Protein AF-A0AAX0K5M8-F1 (afdb_monomer_lite)

Secondary structure (DSSP, 8-state):
-TT---SSSPPPHHHHHHHHHHHHHHS-S-----GGG---PPBP-SSS--B-EEE--SS---SSEEEPHHHHHHHHHHHHHHS-S-----GGG---PPBP-SSS--B-EEE--SS---SSEEEPHHHHHHHHHHHHHHS-S-----GGG--

Radius of gyration: 49.14 Å; chains: 1; bounding box: 105×28×130 Å

Sequence (151 aa):
ATNSNSETLAATPRAVKAAYDLAASKASASHTHPWNQITGVPSASLTAKGTVQLSSATNSNSETLAATPRAVKAAYDLAASKASASHTHPWNQITGVPSASLTAKGTVQLSSATNSNSETLAATPRAVKAAYDLAASKASASHTHPWNQIT

pLDDT: mean 90.59, std 8.61, range [61.97, 98.5]

InterPro domains:
  IPR005068 Bacteriophage lambda, Tail fiber protein, repeat-2 [PF03406] (1-28)
  IPR005068 Bacteriophage lambda, Tail fiber protein, repeat-2 [PF03406] (45-84)
  IPR005068 Bacteriophage lambda, Tail fiber protein, repeat-2 [PF03406] (101-140)
  IPR051934 Bacteriophage Tail Fiber Structural Protein [PTHR35191] (30-98)

Structure (mmCIF, N/CA/C/O backbone):
data_AF-A0AAX0K5M8-F1
#
_entry.id   AF-A0AAX0K5M8-F1
#
loop_
_atom_site.group_PDB
_atom_site.id
_atom_site.type_symbol
_atom_site.label_atom_id
_atom_site.label_alt_id
_atom_site.label_comp_id
_atom_site.label_asym_id
_atom_site.label_entity_id
_atom_site.label_seq_id
_atom_site.pdbx_PDB_ins_code
_atom_site.Cartn_x
_atom_site.Cartn_y
_atom_site.Cartn_z
_atom_site.occupancy
_atom_site.B_iso_or_equiv
_atom_site.auth_seq_id
_atom_site.auth_comp_id
_atom_site.auth_asym_id
_atom_site.auth_atom_id
_atom_site.pdbx_PDB_model_num
ATOM 1 N N . ALA A 1 1 ? -25.434 -10.855 74.364 1.00 67.31 1 ALA A N 1
ATOM 2 C CA . ALA A 1 1 ? -25.213 -11.961 73.412 1.00 67.31 1 ALA A CA 1
ATOM 3 C C . ALA A 1 1 ? -25.617 -11.481 72.018 1.00 67.31 1 ALA A C 1
ATOM 5 O O . ALA A 1 1 ? -26.362 -10.513 71.945 1.00 67.31 1 ALA A O 1
ATOM 6 N N . THR A 1 2 ? -25.109 -12.072 70.935 1.00 73.19 2 THR A N 1
ATOM 7 C CA . THR A 1 2 ? -25.425 -11.659 69.546 1.00 73.19 2 THR A CA 1
ATOM 8 C C . THR A 1 2 ? -26.752 -12.221 69.020 1.00 73.19 2 THR A C 1
ATOM 10 O O . THR A 1 2 ? -27.106 -11.976 67.877 1.00 73.19 2 THR A O 1
ATOM 13 N N . ASN A 1 3 ? -27.488 -12.962 69.851 1.00 82.25 3 ASN A N 1
ATOM 14 C CA . ASN A 1 3 ? -28.732 -13.664 69.525 1.00 82.25 3 ASN A CA 1
ATOM 15 C C . ASN A 1 3 ? -29.952 -13.119 70.299 1.00 82.25 3 ASN A C 1
ATOM 17 O O . ASN A 1 3 ? -30.897 -13.860 70.556 1.00 82.25 3 ASN A O 1
ATOM 21 N N . SER A 1 4 ? -29.898 -11.864 70.754 1.00 85.38 4 SER A N 1
ATOM 22 C CA . SER A 1 4 ? -31.030 -11.223 71.436 1.00 85.38 4 SER A CA 1
ATOM 23 C C . SER A 1 4 ? -32.071 -10.759 70.418 1.00 85.38 4 SER A C 1
ATOM 25 O O . SER A 1 4 ? -31.704 -10.119 69.438 1.00 85.38 4 SER A O 1
ATOM 27 N N . ASN A 1 5 ? -33.353 -11.002 70.706 1.00 84.75 5 ASN A N 1
ATOM 28 C CA . ASN A 1 5 ? -34.492 -10.499 69.922 1.00 84.75 5 ASN A CA 1
ATOM 29 C C . ASN A 1 5 ? -35.138 -9.247 70.551 1.00 84.75 5 ASN A C 1
ATOM 31 O O . ASN A 1 5 ? -36.201 -8.815 70.121 1.00 84.75 5 ASN A O 1
ATOM 35 N N . SER A 1 6 ? -34.553 -8.704 71.624 1.00 85.94 6 SER A N 1
ATOM 36 C CA . SER A 1 6 ? -35.063 -7.499 72.287 1.00 85.94 6 SER A CA 1
ATOM 37 C C . SER A 1 6 ? -34.664 -6.241 71.516 1.00 85.94 6 SER A C 1
ATOM 39 O O . SER A 1 6 ? -33.478 -6.010 71.292 1.00 85.94 6 SER A O 1
ATOM 41 N N . GLU A 1 7 ? -35.651 -5.410 71.181 1.00 85.94 7 GLU A N 1
ATOM 42 C CA . GLU A 1 7 ? -35.466 -4.100 70.535 1.00 85.94 7 GLU A CA 1
ATOM 43 C C . GLU A 1 7 ? -35.314 -2.947 71.547 1.00 85.94 7 GLU A C 1
ATOM 45 O O . GLU A 1 7 ? -34.970 -1.828 71.178 1.00 85.94 7 GLU A O 1
ATOM 50 N N . THR A 1 8 ? -35.556 -3.211 72.836 1.00 90.38 8 THR A N 1
ATOM 51 C CA . THR A 1 8 ? -35.541 -2.209 73.918 1.00 90.38 8 THR A CA 1
ATOM 52 C C . THR A 1 8 ? -34.262 -2.220 74.757 1.00 90.38 8 THR A C 1
ATOM 54 O O . THR A 1 8 ? -34.028 -1.296 75.535 1.00 90.38 8 THR A O 1
ATOM 57 N N . LEU A 1 9 ? -33.416 -3.243 74.612 1.00 86.88 9 LEU A N 1
ATOM 58 C CA . LEU A 1 9 ? -32.146 -3.367 75.327 1.00 86.88 9 LEU A CA 1
ATOM 59 C C . LEU A 1 9 ? -30.969 -2.992 74.419 1.00 86.88 9 LEU A C 1
ATOM 61 O O . LEU A 1 9 ? -30.853 -3.481 73.297 1.00 86.88 9 LEU A O 1
ATOM 65 N N . ALA A 1 10 ? -30.047 -2.170 74.927 1.00 85.62 10 ALA A N 1
ATOM 66 C CA . ALA A 1 10 ? -28.847 -1.791 74.187 1.00 85.62 10 ALA A CA 1
ATOM 67 C C . ALA A 1 10 ? -27.883 -2.979 74.004 1.00 85.62 10 ALA A C 1
ATOM 69 O O . ALA A 1 10 ? -27.605 -3.739 74.938 1.00 85.62 10 ALA A O 1
ATOM 70 N N . ALA A 1 11 ? -27.313 -3.114 72.804 1.00 88.19 11 ALA A N 1
ATOM 71 C CA . ALA A 1 11 ? -26.260 -4.087 72.537 1.00 88.19 11 ALA A CA 1
ATOM 72 C C . ALA A 1 11 ? -24.946 -3.675 73.218 1.00 88.19 11 ALA A C 1
ATOM 74 O O . ALA A 1 11 ? -24.555 -2.508 73.210 1.00 88.19 11 ALA A O 1
ATOM 75 N N . THR A 1 12 ? -24.210 -4.645 73.766 1.00 92.06 12 THR A N 1
ATOM 76 C CA . THR A 1 12 ? -22.860 -4.368 74.269 1.00 92.06 12 THR A CA 1
ATOM 77 C C . THR A 1 12 ? -21.889 -4.158 73.100 1.00 92.06 12 THR A C 1
ATOM 79 O O . THR A 1 12 ? -22.011 -4.848 72.082 1.00 92.06 12 THR A O 1
ATOM 82 N N . PRO A 1 13 ? -20.856 -3.304 73.238 1.00 92.12 13 PRO A N 1
ATOM 83 C CA . PRO A 1 13 ? -19.856 -3.090 72.184 1.00 92.12 13 PRO A CA 1
ATOM 84 C C . PRO A 1 13 ? -19.201 -4.387 71.684 1.00 92.12 13 PRO A C 1
ATOM 86 O O . PRO A 1 13 ? -18.943 -4.552 70.494 1.00 92.12 13 PRO A O 1
ATOM 89 N N . ARG A 1 14 ? -19.000 -5.362 72.584 1.00 91.62 14 ARG A N 1
ATOM 90 C CA . ARG A 1 14 ? -18.460 -6.688 72.247 1.00 91.62 14 ARG A CA 1
ATOM 91 C C . ARG A 1 14 ? -19.378 -7.483 71.312 1.00 91.62 14 ARG A C 1
ATOM 93 O O . ARG A 1 14 ? -18.881 -8.184 70.437 1.00 91.62 14 ARG A O 1
ATOM 100 N N . ALA A 1 15 ? -20.697 -7.391 71.492 1.00 92.19 15 ALA A N 1
ATOM 101 C CA . ALA A 1 15 ? -21.661 -8.069 70.626 1.00 92.19 15 ALA A CA 1
ATOM 102 C C . ALA A 1 15 ? -21.708 -7.427 69.231 1.00 92.19 15 ALA A C 1
ATOM 104 O O . ALA A 1 15 ? -21.718 -8.146 68.236 1.00 92.19 15 ALA A O 1
ATOM 105 N N . VAL A 1 16 ? -21.648 -6.092 69.163 1.00 92.38 16 VAL A N 1
ATOM 106 C CA . VAL A 1 16 ? -21.581 -5.351 67.892 1.00 92.38 16 VAL A CA 1
ATOM 107 C C . VAL A 1 16 ? -20.324 -5.735 67.108 1.00 92.38 16 VAL A C 1
ATOM 109 O O . VAL A 1 16 ? -20.410 -6.079 65.931 1.00 92.38 16 VAL A O 1
ATOM 112 N N . LYS A 1 17 ? -19.164 -5.774 67.778 1.00 93.19 17 LYS A N 1
ATOM 113 C CA . LYS A 1 17 ? -17.900 -6.177 67.151 1.00 93.19 17 LYS A CA 1
ATOM 114 C C . LYS A 1 17 ? -17.940 -7.615 66.622 1.00 93.19 17 LYS A C 1
ATOM 116 O O . LYS A 1 17 ? -17.538 -7.857 65.492 1.00 93.19 17 LYS A O 1
ATOM 121 N N . ALA A 1 18 ? -18.464 -8.557 67.407 1.00 92.69 18 ALA A N 1
ATOM 122 C CA . ALA A 1 18 ? -18.559 -9.957 66.992 1.00 92.69 18 ALA A CA 1
ATOM 123 C C . ALA A 1 18 ? -19.461 -10.157 65.758 1.00 92.69 18 ALA A C 1
ATOM 125 O O . ALA A 1 18 ? -19.148 -10.978 64.900 1.00 92.69 18 ALA A O 1
ATOM 126 N N . ALA A 1 19 ? -20.560 -9.403 65.650 1.00 91.12 19 ALA A N 1
ATOM 127 C CA . ALA A 1 19 ? -21.440 -9.453 64.483 1.00 91.12 19 ALA A CA 1
ATOM 128 C C . ALA A 1 19 ? -20.774 -8.866 63.227 1.00 91.12 19 ALA A C 1
ATOM 130 O O . ALA A 1 19 ? -20.884 -9.447 62.148 1.00 91.12 19 ALA A O 1
ATOM 131 N N . TYR A 1 20 ? -20.046 -7.755 63.374 1.00 91.19 20 TYR A N 1
ATOM 132 C CA . TYR A 1 20 ? -19.279 -7.148 62.286 1.00 91.19 20 TYR A CA 1
ATOM 133 C C . TYR A 1 20 ? -18.179 -8.082 61.763 1.00 91.19 20 TYR A C 1
ATOM 135 O O . TYR A 1 20 ? -18.116 -8.341 60.562 1.00 91.19 20 TYR A O 1
ATOM 143 N N . ASP A 1 21 ? -17.364 -8.646 62.661 1.00 91.88 21 ASP A N 1
ATOM 144 C CA . ASP A 1 21 ? -16.278 -9.568 62.301 1.00 91.88 21 ASP A CA 1
ATOM 145 C C . ASP A 1 21 ? -16.830 -10.823 61.594 1.00 91.88 21 ASP A C 1
ATOM 147 O O . ASP A 1 21 ? -16.271 -11.292 60.599 1.00 91.88 21 ASP A O 1
ATOM 151 N N . LEU A 1 22 ? -17.977 -11.339 62.056 1.00 90.88 22 LEU A N 1
ATOM 152 C CA . LEU A 1 22 ? -18.664 -12.455 61.410 1.00 90.88 22 LEU A CA 1
ATOM 153 C C . LEU A 1 22 ? -19.148 -12.080 60.003 1.00 90.88 22 LEU A C 1
ATOM 155 O O . LEU A 1 22 ? -18.900 -12.837 59.067 1.00 90.88 22 LEU A O 1
ATOM 159 N N . ALA A 1 23 ? -19.799 -10.929 59.830 1.00 88.75 23 ALA A N 1
ATOM 160 C CA . ALA A 1 23 ? -20.270 -10.470 58.524 1.00 88.75 23 ALA A CA 1
ATOM 161 C C . ALA A 1 23 ? -19.109 -10.282 57.535 1.00 88.75 23 ALA A C 1
ATOM 163 O O . ALA A 1 23 ? -19.177 -10.768 56.406 1.00 88.75 23 ALA A O 1
ATOM 164 N N . ALA A 1 24 ? -18.010 -9.673 57.983 1.00 88.19 24 ALA A N 1
ATOM 165 C CA . ALA A 1 24 ? -16.797 -9.523 57.189 1.00 88.19 24 ALA A CA 1
ATOM 166 C C . ALA A 1 24 ? -16.196 -10.884 56.789 1.00 88.19 24 ALA A C 1
ATOM 168 O O . ALA A 1 24 ? -15.763 -11.047 55.653 1.00 88.19 24 ALA A O 1
ATOM 169 N N . SER A 1 25 ? -16.238 -11.888 57.677 1.00 87.12 25 SER A N 1
ATOM 170 C CA . SER A 1 25 ? -15.748 -13.248 57.382 1.00 87.12 25 SER A CA 1
ATOM 171 C C . SER A 1 25 ? -16.624 -14.039 56.400 1.00 87.12 25 SER A C 1
ATOM 173 O O . SER A 1 25 ? -16.174 -15.037 55.839 1.00 87.12 25 SER A O 1
ATOM 175 N N . LYS A 1 26 ? -17.890 -13.635 56.226 1.00 87.25 26 LYS A N 1
ATOM 176 C CA . LYS A 1 26 ? -18.863 -14.288 55.334 1.00 87.25 26 LYS A CA 1
ATOM 177 C C . LYS A 1 26 ? -19.006 -13.588 53.988 1.00 87.25 26 LYS A C 1
ATOM 179 O O . LYS A 1 26 ? -19.523 -14.200 53.055 1.00 87.25 26 LYS A O 1
ATOM 184 N N . ALA A 1 27 ? -18.570 -12.335 53.880 1.00 86.25 27 ALA A N 1
ATOM 185 C CA . ALA A 1 27 ? -18.501 -11.642 52.607 1.00 86.25 27 ALA A CA 1
ATOM 186 C C . ALA A 1 27 ? -17.542 -12.394 51.675 1.00 86.25 27 ALA A C 1
ATOM 188 O O . ALA A 1 27 ? -16.427 -12.749 52.059 1.00 86.25 27 ALA A O 1
ATOM 189 N N . SER A 1 28 ? -17.983 -12.660 50.446 1.00 81.75 28 SER A N 1
ATOM 190 C CA . SER A 1 28 ? -17.099 -13.269 49.460 1.00 81.75 28 SER A CA 1
ATOM 191 C C . SER A 1 28 ? -15.977 -12.292 49.119 1.00 81.75 28 SER A C 1
ATOM 193 O O . SER A 1 28 ? -16.243 -11.148 48.758 1.00 81.75 28 SER A O 1
ATOM 195 N N . ALA A 1 29 ? -14.726 -12.750 49.180 1.00 83.38 29 ALA A N 1
ATOM 196 C CA . ALA A 1 29 ? -13.570 -11.957 48.757 1.00 83.38 29 ALA A CA 1
ATOM 197 C C . ALA A 1 29 ? -13.573 -11.658 47.245 1.00 83.38 29 ALA A C 1
ATOM 199 O O . ALA A 1 29 ? -12.832 -10.798 46.777 1.00 83.38 29 ALA A O 1
ATOM 200 N N . SER A 1 30 ? -14.395 -12.376 46.474 1.00 86.44 30 SER A N 1
ATOM 201 C CA . SER A 1 30 ? -14.595 -12.142 45.046 1.00 86.44 30 SER A CA 1
ATOM 202 C C . SER A 1 30 ? -16.040 -12.413 44.639 1.00 86.44 30 SER A C 1
ATOM 204 O O . SER A 1 30 ? -16.677 -13.361 45.100 1.00 86.44 30 SER A O 1
ATOM 206 N N . HIS A 1 31 ? -16.571 -11.586 43.752 1.00 88.81 31 HIS A N 1
ATOM 207 C CA . HIS A 1 31 ? -17.870 -11.790 43.123 1.00 88.81 31 HIS A CA 1
ATOM 208 C C . HIS A 1 31 ? -17.764 -11.503 41.625 1.00 88.81 31 HIS A C 1
ATOM 210 O O . HIS A 1 31 ? -16.760 -10.976 41.146 1.00 88.81 31 HIS A O 1
ATOM 216 N N . THR A 1 32 ? -18.791 -11.882 40.870 1.00 91.12 32 THR A N 1
ATOM 217 C CA . THR A 1 32 ? -18.863 -11.641 39.424 1.00 91.12 32 THR A CA 1
ATOM 218 C C . THR A 1 32 ? -20.035 -10.722 39.107 1.00 91.12 32 THR A C 1
ATOM 220 O O . THR A 1 32 ? -21.037 -10.711 39.823 1.00 91.12 32 THR A O 1
ATOM 223 N N . HIS A 1 33 ? -19.902 -9.950 38.030 1.00 91.12 33 HIS A N 1
ATOM 224 C CA . HIS A 1 33 ? -20.985 -9.152 37.468 1.00 91.12 33 HIS A CA 1
ATOM 225 C C . HIS A 1 33 ? -21.305 -9.651 36.057 1.00 91.12 33 HIS A C 1
ATOM 227 O O . HIS A 1 33 ? -20.377 -9.869 35.271 1.00 91.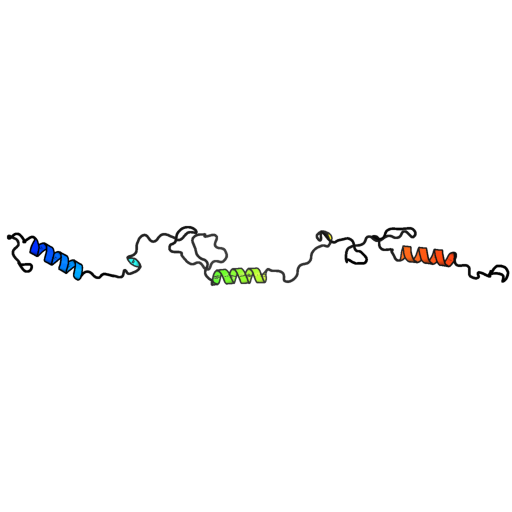12 33 HIS A O 1
ATOM 233 N N . PRO A 1 34 ? -22.588 -9.800 35.688 1.00 94.50 34 PRO A N 1
ATOM 234 C CA . PRO A 1 34 ? -22.958 -9.916 34.288 1.00 94.50 34 PRO A CA 1
ATOM 235 C C . PRO A 1 34 ? -22.587 -8.622 33.555 1.00 94.50 34 PRO A C 1
ATOM 237 O O . PRO A 1 34 ? -22.690 -7.524 34.102 1.00 94.50 34 PRO A O 1
ATOM 240 N N . TRP A 1 35 ? -22.187 -8.746 32.289 1.00 89.44 35 TRP A N 1
ATOM 241 C CA . TRP A 1 35 ? -21.725 -7.606 31.489 1.00 89.44 35 TRP A CA 1
ATOM 242 C C . TRP A 1 35 ? -22.747 -6.460 31.420 1.00 89.44 35 TRP A C 1
ATOM 244 O O . TRP A 1 35 ? -22.365 -5.296 31.451 1.00 89.44 35 TRP A O 1
ATOM 254 N N . ASN A 1 36 ? -24.049 -6.768 31.400 1.00 89.50 36 ASN A N 1
ATOM 255 C CA . ASN A 1 36 ? -25.107 -5.752 31.344 1.00 89.50 36 ASN A CA 1
ATOM 256 C C . ASN A 1 36 ? -25.217 -4.869 32.605 1.00 89.50 36 ASN A C 1
ATOM 258 O O . ASN A 1 36 ? -25.875 -3.835 32.547 1.00 89.50 36 ASN A O 1
ATOM 262 N N . GLN A 1 37 ? -24.598 -5.260 33.725 1.00 93.94 37 GLN A N 1
ATOM 263 C CA . GLN A 1 37 ? -24.531 -4.466 34.957 1.00 93.94 37 GLN A CA 1
ATOM 264 C C . GLN A 1 37 ? -23.282 -3.577 35.007 1.00 93.94 37 GLN A C 1
ATOM 266 O O . GLN A 1 37 ? -23.166 -2.732 35.892 1.00 93.94 37 GLN A O 1
ATOM 271 N N . ILE A 1 38 ? -22.345 -3.752 34.071 1.00 92.19 38 ILE A N 1
ATOM 272 C CA . ILE A 1 38 ? -21.134 -2.940 33.984 1.00 92.19 38 ILE A CA 1
ATOM 273 C C . ILE A 1 38 ? -21.466 -1.678 33.185 1.00 92.19 38 ILE A C 1
ATOM 275 O O . ILE A 1 38 ? -21.607 -1.703 31.963 1.00 92.19 38 ILE A O 1
ATOM 279 N N . THR A 1 39 ? -21.588 -0.555 33.885 1.00 90.69 39 THR A N 1
ATOM 280 C CA . THR A 1 39 ? -21.851 0.760 33.290 1.00 90.69 39 THR A CA 1
ATOM 281 C C . THR A 1 39 ? -20.586 1.613 33.244 1.00 90.69 39 THR A C 1
ATOM 283 O O . THR A 1 39 ? -19.701 1.456 34.082 1.00 90.69 39 THR A O 1
ATOM 286 N N . GLY A 1 40 ? -20.516 2.564 32.308 1.00 90.75 40 GLY A N 1
ATOM 287 C CA . GLY A 1 40 ? -19.412 3.532 32.241 1.00 90.75 40 GLY A CA 1
ATOM 288 C C . GLY A 1 40 ? -18.156 3.036 31.520 1.00 90.75 40 GLY A C 1
ATOM 289 O O . GLY A 1 40 ? -17.107 3.662 31.640 1.00 90.75 40 GLY A O 1
ATOM 290 N N . VAL A 1 41 ? -18.240 1.941 30.756 1.00 92.19 41 VAL A N 1
ATOM 291 C CA . VAL A 1 41 ? -17.152 1.543 29.850 1.00 92.19 41 VAL A CA 1
ATOM 292 C C . VAL A 1 41 ? -17.101 2.542 28.686 1.00 92.19 41 VAL A C 1
ATOM 294 O O . VAL A 1 41 ? -18.091 2.653 27.959 1.00 92.19 41 VAL A O 1
ATOM 297 N N . PRO A 1 42 ? -15.997 3.283 28.489 1.00 93.75 42 PRO A N 1
ATOM 298 C CA . PRO A 1 42 ? -15.910 4.269 27.419 1.00 93.75 42 PRO A CA 1
ATOM 299 C C . PRO A 1 42 ? -15.784 3.597 26.044 1.00 93.75 42 PRO A C 1
ATOM 301 O O . PRO A 1 42 ? -15.454 2.411 25.925 1.00 93.75 42 PRO A O 1
ATOM 304 N N . SER A 1 43 ? -16.001 4.377 24.988 1.00 95.31 43 SER A N 1
ATOM 305 C CA . SER A 1 43 ? -15.567 4.002 23.639 1.00 95.31 43 SER A CA 1
ATOM 306 C C . SER A 1 43 ? -14.041 3.965 23.580 1.00 95.31 43 SER A C 1
ATOM 308 O O . SER A 1 43 ? -13.375 4.789 24.210 1.00 95.31 43 SER A O 1
ATOM 310 N N . ALA A 1 44 ? -13.476 3.019 22.833 1.00 97.38 44 ALA A N 1
ATOM 311 C CA . ALA A 1 44 ? -12.032 2.996 22.628 1.00 97.38 44 ALA A CA 1
ATOM 312 C C . ALA A 1 44 ? -11.577 4.180 21.760 1.00 97.38 44 ALA A C 1
ATOM 314 O O . ALA A 1 44 ? -12.309 4.660 20.895 1.00 97.38 44 ALA A O 1
ATOM 315 N N . SER A 1 45 ? -10.338 4.607 21.967 1.00 95.94 45 SER A N 1
ATOM 316 C CA . SER A 1 45 ? -9.633 5.577 21.136 1.00 95.94 45 SER A CA 1
ATOM 317 C C . SER A 1 45 ? -8.171 5.157 20.979 1.00 95.94 45 SER A C 1
ATOM 319 O O . SER A 1 45 ? -7.719 4.173 21.568 1.00 95.94 45 SER A O 1
ATOM 321 N N . LEU A 1 46 ? -7.396 5.931 20.219 1.00 96.50 46 LEU A N 1
ATOM 322 C CA . LEU A 1 46 ? -5.950 5.718 20.097 1.00 96.50 46 LEU A CA 1
ATOM 323 C C . LEU A 1 46 ? -5.194 5.905 21.426 1.00 96.50 46 LEU A C 1
ATOM 325 O O . LEU A 1 46 ? -4.064 5.444 21.553 1.00 96.50 46 LEU A O 1
ATOM 329 N N . THR A 1 47 ? -5.802 6.571 22.412 1.00 96.56 47 THR A N 1
ATOM 330 C CA . THR A 1 47 ? -5.177 6.900 23.704 1.00 96.56 47 THR A CA 1
ATOM 331 C C . THR A 1 47 ? -5.888 6.283 24.907 1.00 96.56 47 THR A C 1
ATOM 333 O O . THR A 1 47 ? -5.324 6.267 26.000 1.00 96.56 47 THR A O 1
ATOM 336 N N . ALA A 1 48 ? -7.098 5.747 24.733 1.00 95.56 48 ALA A N 1
ATOM 337 C CA . ALA A 1 48 ? -7.897 5.165 25.802 1.00 95.56 48 ALA A CA 1
ATOM 338 C C . ALA A 1 48 ? -8.476 3.807 25.393 1.00 95.56 48 ALA A C 1
ATOM 340 O O . ALA A 1 48 ? -9.040 3.635 24.314 1.00 95.56 48 ALA A O 1
ATOM 341 N N . LYS A 1 49 ? -8.376 2.829 26.295 1.00 95.56 49 LYS A N 1
ATOM 342 C CA . LYS A 1 49 ? -9.030 1.527 26.123 1.00 95.56 49 LYS A CA 1
ATOM 343 C C . LYS A 1 49 ? -10.543 1.681 26.296 1.00 95.56 49 LYS A C 1
ATOM 345 O O . LYS A 1 49 ? -10.986 2.464 27.129 1.00 95.56 49 LYS A O 1
ATOM 350 N N . GLY A 1 50 ? -11.319 0.887 25.564 1.00 95.56 50 GLY A N 1
ATOM 351 C CA . GLY A 1 50 ? -12.777 0.917 25.623 1.00 95.56 50 GLY A CA 1
ATOM 352 C C . GLY A 1 50 ? -13.418 -0.140 24.727 1.00 95.56 50 GLY A C 1
ATOM 353 O O . GLY A 1 50 ? -12.749 -1.074 24.284 1.00 95.56 50 GLY A O 1
ATOM 354 N N . THR A 1 51 ? -14.710 0.012 24.453 1.00 95.62 51 THR A N 1
ATOM 355 C CA . THR A 1 51 ? -15.450 -0.851 23.516 1.00 95.62 51 THR A CA 1
ATOM 356 C C . THR A 1 51 ? -15.445 -0.275 22.099 1.00 95.62 51 THR A C 1
ATOM 358 O O . THR A 1 51 ? -15.375 0.940 21.913 1.00 95.62 51 THR A O 1
ATOM 361 N N . VAL A 1 52 ? -15.509 -1.153 21.094 1.00 97.06 52 VAL A N 1
ATOM 362 C CA . VAL A 1 52 ? -15.625 -0.790 19.673 1.00 97.06 52 VAL A CA 1
ATOM 363 C C . VAL A 1 52 ? -16.718 -1.617 19.012 1.00 97.06 52 VAL A C 1
ATOM 365 O O . VAL A 1 52 ? -16.914 -2.785 19.353 1.00 97.06 52 VAL A O 1
ATOM 368 N N . GLN A 1 53 ? -17.409 -1.031 18.038 1.00 97.69 53 GLN A N 1
ATOM 369 C CA . GLN A 1 53 ? -18.277 -1.781 17.135 1.00 97.69 53 GLN A CA 1
ATOM 370 C C . GLN A 1 53 ? -17.480 -2.232 15.908 1.00 97.69 53 GLN A C 1
ATOM 372 O O . GLN A 1 53 ? -16.596 -1.523 15.423 1.00 97.69 53 GLN A O 1
ATOM 377 N N . LEU A 1 54 ? -17.781 -3.430 15.409 1.00 98.12 54 LEU A N 1
ATOM 378 C CA . LEU A 1 54 ? -17.109 -3.997 14.245 1.00 98.12 54 LEU A CA 1
ATOM 379 C C . LEU A 1 54 ? -17.843 -3.619 12.958 1.00 98.12 54 LEU A C 1
ATOM 381 O O . LEU A 1 54 ? -19.068 -3.687 12.894 1.00 98.12 54 LEU A O 1
ATOM 385 N N . SER A 1 55 ? -17.086 -3.299 11.910 1.00 98.19 55 SER A N 1
ATOM 386 C CA . SER A 1 55 ? -17.617 -3.048 10.570 1.00 98.19 55 SER A CA 1
ATOM 387 C C . SER A 1 55 ? -16.918 -3.901 9.516 1.00 98.19 55 SER A C 1
ATOM 389 O O . SER A 1 55 ? -15.717 -4.179 9.577 1.00 98.19 55 SER A O 1
ATOM 391 N N . SER A 1 56 ? -17.683 -4.331 8.515 1.00 98.31 56 SER A N 1
ATOM 392 C CA . SER A 1 56 ? -17.150 -5.007 7.328 1.00 98.31 56 SER A CA 1
ATOM 393 C C . SER A 1 56 ? -17.186 -4.154 6.062 1.00 98.31 56 SER A C 1
ATOM 395 O O . SER A 1 56 ? -16.923 -4.680 4.983 1.00 98.31 56 SER A O 1
ATOM 397 N N . ALA A 1 57 ? -17.519 -2.868 6.167 1.00 97.94 57 ALA A N 1
ATOM 398 C CA . ALA A 1 57 ? -17.424 -1.954 5.037 1.00 97.94 57 ALA A CA 1
ATOM 399 C C . ALA A 1 57 ? -15.951 -1.729 4.653 1.00 97.94 57 ALA A C 1
ATOM 401 O O . ALA A 1 57 ? -15.102 -1.545 5.523 1.00 97.94 57 ALA A O 1
ATOM 402 N N . THR A 1 58 ? -15.650 -1.721 3.354 1.00 96.69 58 THR A N 1
ATOM 403 C CA . THR A 1 58 ? -14.308 -1.436 2.809 1.00 96.69 58 THR A CA 1
ATOM 404 C C . THR A 1 58 ? -14.090 0.043 2.491 1.00 96.69 58 THR A C 1
ATOM 406 O O . THR A 1 58 ? -12.971 0.452 2.206 1.00 96.69 58 THR A O 1
ATOM 409 N N . ASN A 1 59 ? -15.153 0.845 2.547 1.00 96.06 59 ASN A N 1
ATOM 410 C CA . ASN A 1 59 ? -15.180 2.276 2.242 1.00 96.06 59 ASN A CA 1
ATOM 411 C C . ASN A 1 59 ? -15.621 3.128 3.447 1.00 96.06 59 ASN A C 1
ATOM 413 O O . ASN A 1 59 ? -16.082 4.250 3.270 1.00 96.06 59 ASN A O 1
ATOM 417 N N . SER A 1 60 ? -15.545 2.588 4.666 1.00 96.50 60 SER A N 1
ATOM 418 C CA . SER A 1 60 ? -15.904 3.329 5.877 1.00 96.50 60 SER A CA 1
ATOM 419 C C . SER A 1 60 ? -14.839 4.372 6.208 1.00 96.50 60 SER A C 1
ATOM 421 O O . SER A 1 60 ? -13.673 4.026 6.373 1.00 96.50 60 SER A O 1
ATOM 423 N N . ASN A 1 61 ? -15.262 5.620 6.403 1.00 96.88 61 ASN A N 1
ATOM 424 C CA . ASN A 1 61 ? -14.431 6.698 6.949 1.00 96.88 61 ASN A CA 1
ATOM 425 C C . ASN A 1 61 ? -14.524 6.811 8.482 1.00 96.88 61 ASN A C 1
ATOM 427 O O . ASN A 1 61 ? -13.981 7.748 9.055 1.00 96.88 61 ASN A O 1
ATOM 431 N N . SER A 1 62 ? -15.252 5.910 9.151 1.00 96.38 62 SER A N 1
ATOM 432 C CA . SER A 1 62 ? -15.389 5.957 10.608 1.00 96.38 62 SER A CA 1
ATOM 433 C C . SER A 1 62 ? -14.078 5.605 11.312 1.00 96.38 62 SER A C 1
ATOM 435 O O . SER A 1 62 ? -13.524 4.532 11.085 1.00 96.38 62 SER A O 1
ATOM 437 N N . GLU A 1 63 ? -13.650 6.471 12.228 1.00 96.25 63 GLU A N 1
ATOM 438 C CA . GLU A 1 63 ? -12.508 6.246 13.125 1.00 96.25 63 GLU A CA 1
ATOM 439 C C . GLU A 1 63 ? -12.904 5.540 14.437 1.00 96.25 63 GLU A C 1
ATOM 441 O O . GLU A 1 63 ? -12.046 5.199 15.246 1.00 96.25 63 GLU A O 1
ATOM 446 N N . THR A 1 64 ? -14.202 5.301 14.663 1.00 95.81 64 THR A N 1
ATOM 447 C CA . THR A 1 64 ? -14.730 4.677 15.895 1.00 95.81 64 THR A CA 1
ATOM 448 C C . THR A 1 64 ? -15.105 3.205 15.723 1.00 95.81 64 THR A C 1
ATOM 450 O O . THR A 1 64 ? -15.410 2.517 16.701 1.00 95.81 64 THR A O 1
ATOM 453 N N . LEU A 1 65 ? -15.092 2.706 14.484 1.00 97.75 65 LEU A N 1
ATOM 454 C CA . LEU A 1 65 ? -15.400 1.319 14.152 1.00 97.75 65 LEU A CA 1
ATOM 455 C C . LEU A 1 65 ? -14.115 0.555 13.848 1.00 97.75 65 LEU A C 1
ATOM 457 O O . LEU A 1 65 ? -13.269 1.018 13.087 1.00 97.75 65 LEU A O 1
ATOM 461 N N . ALA A 1 66 ? -14.001 -0.658 14.376 1.00 97.62 66 ALA A N 1
ATOM 462 C CA . ALA A 1 66 ? -12.899 -1.545 14.035 1.00 97.62 66 ALA A CA 1
ATOM 463 C C . ALA A 1 66 ? -13.222 -2.345 12.764 1.00 97.62 66 ALA A C 1
ATOM 465 O O . ALA A 1 66 ? -14.299 -2.936 12.625 1.00 97.62 66 ALA A O 1
ATOM 466 N N . ALA A 1 67 ? -12.270 -2.392 11.831 1.00 98.19 67 ALA A N 1
ATOM 467 C CA . ALA A 1 67 ? -12.397 -3.192 10.622 1.00 98.19 67 ALA A CA 1
ATOM 468 C C . ALA A 1 67 ? -12.330 -4.693 10.949 1.00 98.19 67 ALA A C 1
ATOM 470 O O . ALA A 1 67 ? -11.430 -5.172 11.636 1.00 98.19 67 ALA A O 1
ATOM 471 N N . THR A 1 68 ? -13.281 -5.456 10.416 1.00 98.44 68 THR A N 1
ATOM 472 C CA . THR A 1 68 ? -13.241 -6.927 10.462 1.00 98.44 68 THR A CA 1
ATOM 473 C C . THR A 1 68 ? -12.195 -7.486 9.488 1.00 98.44 68 THR A C 1
ATOM 475 O O . THR A 1 68 ? -11.954 -6.871 8.443 1.00 98.44 68 THR A O 1
ATOM 478 N N . PRO A 1 69 ? -11.658 -8.703 9.720 1.00 98.50 69 PRO A N 1
ATOM 479 C CA . PRO A 1 69 ? -10.788 -9.379 8.752 1.00 98.50 69 PRO A CA 1
ATOM 480 C C . PRO A 1 69 ? -11.398 -9.474 7.345 1.00 98.50 69 PRO A C 1
ATOM 482 O O . PRO A 1 69 ? -10.682 -9.397 6.351 1.00 98.50 69 PRO A O 1
ATOM 485 N N . ARG A 1 70 ? -12.734 -9.567 7.252 1.00 98.06 70 ARG A N 1
ATOM 486 C CA . ARG A 1 70 ? -13.476 -9.543 5.983 1.00 98.06 70 ARG A CA 1
ATOM 487 C C . ARG A 1 70 ? -13.268 -8.242 5.200 1.00 98.06 70 ARG A C 1
ATOM 489 O O . ARG A 1 70 ? -13.011 -8.314 4.003 1.00 98.06 70 ARG A O 1
ATOM 496 N N . ALA A 1 71 ? -13.367 -7.080 5.851 1.00 98.38 71 ALA A N 1
ATOM 497 C CA . ALA A 1 71 ? -13.123 -5.791 5.194 1.00 98.38 71 ALA A CA 1
ATOM 498 C C . ALA A 1 71 ? -11.667 -5.669 4.737 1.00 98.38 71 ALA A C 1
ATOM 500 O O . ALA A 1 71 ? -11.407 -5.307 3.594 1.00 98.38 71 ALA A O 1
ATOM 501 N N . VAL A 1 72 ? -10.724 -6.028 5.614 1.00 98.25 72 VAL A N 1
ATOM 502 C CA . VAL A 1 72 ? -9.286 -5.947 5.319 1.00 98.25 72 VAL A CA 1
ATOM 503 C C . VAL A 1 72 ? -8.927 -6.827 4.125 1.00 98.25 72 VAL A C 1
ATOM 505 O O . VAL A 1 72 ? -8.274 -6.361 3.194 1.00 98.25 72 VAL A O 1
ATOM 508 N N . LYS A 1 73 ? -9.413 -8.074 4.101 1.00 97.88 73 LYS A N 1
ATOM 509 C CA . LYS A 1 73 ? -9.178 -8.986 2.981 1.00 97.88 73 LYS A CA 1
ATOM 510 C C . LYS A 1 73 ? -9.790 -8.465 1.681 1.00 97.88 73 LYS A C 1
ATOM 512 O O . LYS A 1 73 ? -9.118 -8.474 0.662 1.00 97.88 73 LYS A O 1
ATOM 517 N N . ALA A 1 74 ? -11.029 -7.977 1.710 1.00 97.88 74 ALA A N 1
ATOM 518 C CA . ALA A 1 74 ? -11.678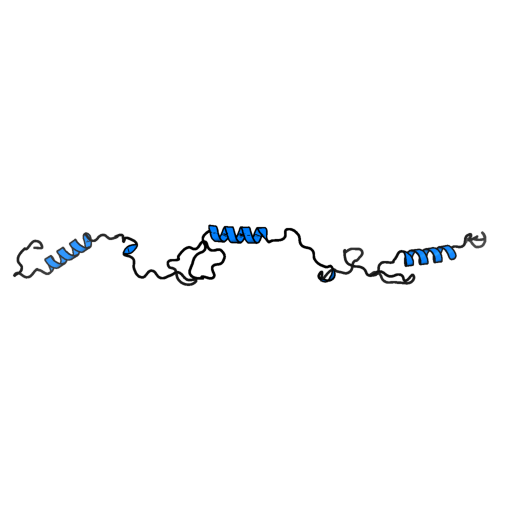 -7.447 0.512 1.00 97.88 74 ALA A CA 1
ATOM 519 C C . ALA A 1 74 ? -10.954 -6.209 -0.052 1.00 97.88 74 ALA A C 1
ATOM 521 O O . ALA A 1 74 ? -10.799 -6.091 -1.266 1.00 97.88 74 ALA A O 1
ATOM 522 N N . ALA A 1 75 ? -10.470 -5.308 0.810 1.00 96.81 75 ALA A N 1
ATOM 523 C CA . ALA A 1 75 ? -9.663 -4.164 0.390 1.00 96.81 75 ALA A CA 1
ATOM 524 C C . ALA A 1 75 ? -8.308 -4.599 -0.197 1.00 96.81 75 ALA A C 1
ATOM 526 O O . ALA A 1 75 ? -7.888 -4.075 -1.229 1.00 96.81 75 ALA A O 1
ATOM 527 N N . TYR A 1 76 ? -7.654 -5.586 0.424 1.00 96.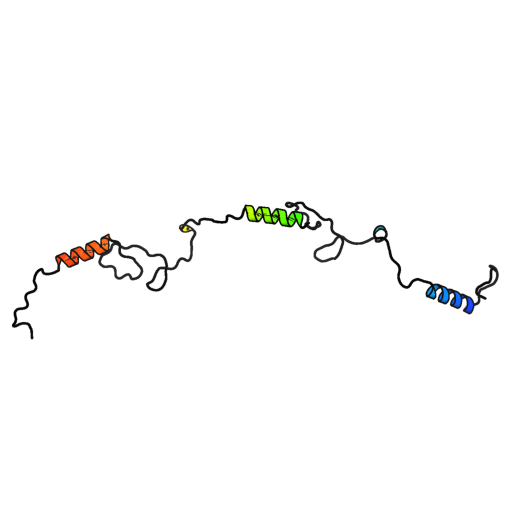44 76 TYR A N 1
ATOM 528 C CA . TYR A 1 76 ? -6.403 -6.160 -0.070 1.00 96.44 76 TYR A CA 1
ATOM 529 C C . TYR A 1 76 ? -6.577 -6.836 -1.434 1.00 96.44 76 TYR A C 1
ATOM 531 O O . TYR A 1 76 ? -5.840 -6.521 -2.363 1.00 96.44 76 TYR A O 1
ATOM 539 N N . ASP A 1 77 ? -7.572 -7.713 -1.579 1.00 95.94 77 ASP A N 1
ATOM 540 C CA . ASP A 1 77 ? -7.854 -8.422 -2.830 1.00 95.94 77 ASP A CA 1
ATOM 541 C C . ASP A 1 77 ? -8.166 -7.425 -3.961 1.00 95.94 77 ASP A C 1
ATOM 543 O O . ASP A 1 77 ? -7.678 -7.574 -5.084 1.00 95.94 77 ASP A O 1
ATOM 547 N N . LEU A 1 78 ? -8.923 -6.360 -3.662 1.00 94.88 78 LEU A N 1
ATOM 548 C CA . LEU A 1 78 ? -9.180 -5.279 -4.611 1.00 94.88 78 LEU A CA 1
ATOM 549 C C . LEU A 1 78 ? -7.878 -4.582 -5.025 1.00 94.88 78 LEU A C 1
ATOM 551 O O . LEU A 1 78 ? -7.632 -4.440 -6.220 1.00 94.88 78 LEU A O 1
ATOM 555 N N . ALA A 1 79 ? -7.032 -4.181 -4.074 1.00 93.31 79 ALA A N 1
ATOM 556 C CA . ALA A 1 79 ? -5.751 -3.543 -4.373 1.00 93.31 79 ALA A CA 1
ATOM 557 C C . ALA A 1 79 ? -4.839 -4.459 -5.209 1.00 93.31 79 ALA A C 1
ATOM 559 O O . ALA A 1 79 ? -4.302 -4.025 -6.227 1.00 93.31 79 ALA A O 1
ATOM 560 N N . ALA A 1 80 ? -4.739 -5.738 -4.843 1.00 91.25 80 ALA A N 1
ATOM 561 C CA . ALA A 1 80 ? -3.976 -6.739 -5.581 1.00 91.25 80 ALA A CA 1
ATOM 562 C C . ALA A 1 80 ? -4.502 -6.927 -7.015 1.00 91.25 80 ALA A C 1
ATOM 564 O O . ALA A 1 80 ? -3.710 -7.045 -7.943 1.00 91.25 80 ALA A O 1
ATOM 565 N N . SER A 1 81 ? -5.823 -6.879 -7.223 1.00 90.25 81 SER A N 1
ATOM 566 C CA . SER A 1 81 ? -6.428 -6.966 -8.563 1.00 90.25 81 SER A CA 1
ATOM 567 C C . SER A 1 81 ? -6.193 -5.728 -9.440 1.00 90.25 81 SER A C 1
ATOM 569 O O . SER A 1 81 ? -6.316 -5.803 -10.662 1.00 90.25 81 SER A O 1
ATOM 571 N N . LYS A 1 82 ? -5.898 -4.573 -8.827 1.00 89.50 82 LYS A N 1
ATOM 572 C CA . LYS A 1 82 ? -5.651 -3.299 -9.521 1.00 89.50 82 LYS A CA 1
ATOM 573 C C . LYS A 1 82 ? -4.171 -3.013 -9.731 1.00 89.50 82 LYS A C 1
ATOM 575 O O . LYS A 1 82 ? -3.841 -2.203 -10.593 1.00 89.50 82 LYS A O 1
ATOM 580 N N . ALA A 1 83 ? -3.292 -3.647 -8.961 1.00 84.81 83 ALA A N 1
ATOM 581 C CA . ALA A 1 83 ? -1.860 -3.545 -9.159 1.00 84.81 83 ALA A CA 1
ATOM 582 C C . ALA A 1 83 ? -1.493 -4.158 -10.516 1.00 84.81 83 ALA A C 1
ATOM 584 O O . ALA A 1 83 ? -1.594 -5.367 -10.723 1.00 84.81 83 ALA A O 1
ATOM 585 N N . SER A 1 84 ? -1.077 -3.320 -11.463 1.00 80.12 84 SER A N 1
ATOM 586 C CA . SER A 1 84 ? -0.595 -3.795 -12.755 1.00 80.12 84 SER A CA 1
ATOM 587 C C . SER A 1 84 ? 0.661 -4.639 -12.539 1.00 80.12 84 SER A C 1
ATOM 589 O O . SER A 1 84 ? 1.690 -4.120 -12.111 1.00 80.12 84 SER A O 1
ATOM 591 N N . ALA A 1 85 ? 0.603 -5.932 -12.870 1.00 77.19 85 ALA A N 1
ATOM 592 C CA . ALA A 1 85 ? 1.770 -6.818 -12.811 1.00 77.19 85 ALA A CA 1
ATOM 593 C C . ALA A 1 85 ? 2.913 -6.355 -13.740 1.00 77.19 85 ALA A C 1
ATOM 595 O O . ALA A 1 85 ? 4.070 -6.715 -13.545 1.00 77.19 85 ALA A O 1
ATOM 596 N N . SER A 1 86 ? 2.588 -5.539 -14.746 1.00 83.19 86 SER A N 1
ATOM 597 C CA . SER A 1 86 ? 3.531 -4.889 -15.647 1.00 83.19 86 SER A CA 1
ATOM 598 C C . SER A 1 86 ? 3.054 -3.470 -15.948 1.00 83.19 86 SER A C 1
ATOM 600 O O . SER A 1 86 ? 1.860 -3.237 -16.135 1.00 83.19 86 SER A O 1
ATOM 602 N N . HIS A 1 87 ? 3.983 -2.521 -15.992 1.00 86.38 87 HIS A N 1
ATOM 603 C CA . HIS A 1 87 ? 3.739 -1.162 -16.462 1.00 86.38 87 HIS A CA 1
ATOM 604 C C . HIS A 1 87 ? 4.901 -0.714 -17.349 1.00 86.38 87 HIS A C 1
ATOM 606 O O . HIS A 1 87 ? 6.010 -1.241 -17.265 1.00 86.38 87 HIS A O 1
ATOM 612 N N . THR A 1 88 ? 4.633 0.253 -18.220 1.00 89.81 88 THR A N 1
ATOM 613 C CA . THR A 1 88 ? 5.609 0.798 -19.165 1.00 89.81 88 THR A CA 1
ATOM 614 C C . THR A 1 88 ? 5.871 2.262 -18.852 1.00 89.81 88 THR A C 1
ATOM 616 O O . THR A 1 88 ? 4.923 3.020 -18.652 1.00 89.81 88 THR A O 1
ATOM 619 N N . HIS A 1 89 ? 7.137 2.674 -18.888 1.00 90.94 89 HIS A N 1
ATOM 620 C CA . HIS A 1 89 ? 7.519 4.082 -18.825 1.00 90.94 89 HIS A CA 1
ATOM 621 C C . HIS A 1 89 ? 7.904 4.592 -20.215 1.00 90.94 89 HIS A C 1
ATOM 623 O O . HIS A 1 89 ? 8.711 3.952 -20.895 1.00 90.94 89 HIS A O 1
ATOM 629 N N . PRO A 1 90 ? 7.387 5.754 -20.643 1.00 93.38 90 PRO A N 1
ATOM 630 C CA . PRO A 1 90 ? 7.985 6.510 -21.731 1.00 93.38 90 PRO A CA 1
ATOM 631 C C . PRO A 1 90 ? 9.469 6.766 -21.451 1.00 93.38 90 PRO A C 1
ATOM 633 O O . PRO A 1 90 ? 9.841 7.125 -20.334 1.00 93.38 90 PRO A O 1
ATOM 636 N N . TRP A 1 91 ? 10.319 6.632 -22.471 1.00 90.00 91 TRP A N 1
ATOM 637 C CA . TRP A 1 91 ? 11.766 6.828 -22.322 1.00 90.00 91 TRP A CA 1
ATOM 638 C C . TRP A 1 91 ? 12.127 8.194 -21.713 1.00 90.00 91 TRP A C 1
ATOM 640 O O . TRP A 1 91 ? 13.046 8.289 -20.908 1.00 90.00 91 TRP A O 1
ATOM 650 N N . ASN A 1 92 ? 11.362 9.245 -22.029 1.00 88.56 92 ASN A N 1
ATOM 651 C CA . ASN A 1 92 ? 11.587 10.599 -21.510 1.00 88.56 92 ASN A CA 1
ATOM 652 C C . ASN A 1 92 ? 11.311 10.767 -20.000 1.00 88.56 92 ASN A C 1
ATOM 654 O O . ASN A 1 92 ? 11.669 11.802 -19.447 1.00 88.56 92 ASN A O 1
ATOM 658 N N . GLN A 1 93 ? 10.685 9.789 -19.339 1.00 94.38 93 GLN A N 1
ATOM 659 C CA . GLN A 1 93 ? 10.470 9.786 -17.887 1.00 94.38 93 GLN A CA 1
ATOM 660 C C . GLN A 1 93 ? 11.594 9.069 -17.129 1.00 94.38 93 GLN A C 1
ATOM 662 O O . GLN A 1 93 ? 11.660 9.160 -15.905 1.00 94.38 93 GLN A O 1
ATOM 667 N N . ILE A 1 94 ?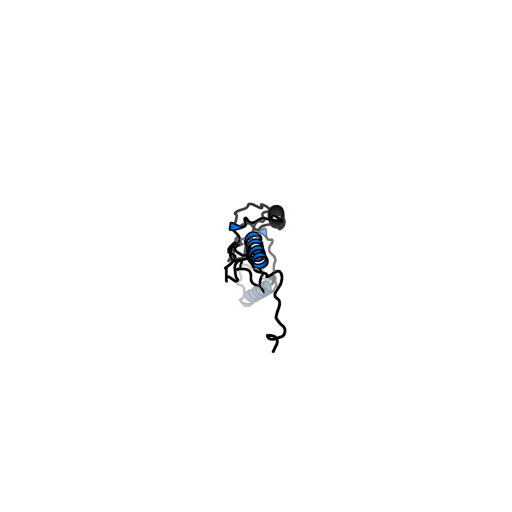 12.476 8.358 -17.837 1.00 92.06 94 ILE A N 1
ATOM 668 C CA . ILE A 1 94 ? 13.606 7.656 -17.234 1.00 92.06 94 ILE A CA 1
ATOM 669 C C . ILE A 1 94 ? 14.733 8.670 -17.027 1.00 92.06 94 ILE A C 1
ATOM 671 O O . ILE A 1 94 ? 15.372 9.120 -17.977 1.00 92.06 94 ILE A O 1
ATOM 675 N N . THR A 1 95 ? 14.975 9.042 -15.774 1.00 90.44 95 THR A N 1
ATOM 676 C CA . THR A 1 95 ? 16.054 9.955 -15.382 1.00 90.44 95 THR A CA 1
ATOM 677 C C . THR A 1 95 ? 17.214 9.187 -14.749 1.00 90.44 95 THR A C 1
ATOM 679 O O . THR A 1 95 ? 17.059 8.059 -14.287 1.00 90.44 95 THR A O 1
ATOM 682 N N . GLY A 1 96 ? 18.410 9.783 -14.758 1.00 91.06 96 GLY A N 1
ATOM 683 C CA . GLY A 1 96 ? 19.586 9.195 -14.107 1.00 91.06 96 GLY A CA 1
ATOM 684 C C . GLY A 1 96 ? 20.247 8.035 -14.858 1.00 91.06 96 GLY A C 1
ATOM 685 O O . GLY A 1 96 ? 21.076 7.344 -14.272 1.00 91.06 96 GLY A O 1
ATOM 686 N N . VAL A 1 97 ? 19.930 7.814 -16.140 1.00 91.69 97 VAL A N 1
ATOM 687 C CA . VAL A 1 97 ? 20.687 6.860 -16.966 1.00 91.69 97 VAL A CA 1
ATOM 688 C C . VAL A 1 97 ? 22.075 7.451 -17.239 1.00 91.69 97 VAL A C 1
ATOM 690 O O . VAL A 1 97 ? 22.152 8.514 -17.860 1.00 91.69 97 VAL A O 1
ATOM 693 N N . PRO A 1 98 ? 23.171 6.815 -16.789 1.00 92.31 98 PRO A N 1
ATOM 694 C CA . PRO A 1 98 ? 24.510 7.347 -17.002 1.00 92.31 98 PRO A CA 1
ATOM 695 C C . PRO A 1 98 ? 24.888 7.305 -18.487 1.00 92.31 98 PRO A C 1
ATOM 697 O O . PRO A 1 98 ? 24.299 6.568 -19.286 1.00 92.31 98 PRO A O 1
ATOM 700 N N . SER A 1 99 ? 25.907 8.076 -18.859 1.00 93.00 99 SER A N 1
ATOM 701 C CA . SER A 1 99 ? 26.582 7.895 -20.145 1.00 93.00 99 SER A CA 1
ATOM 702 C C . SER A 1 99 ? 27.251 6.522 -20.182 1.00 93.00 99 SER A C 1
ATOM 704 O O . SER A 1 99 ? 27.803 6.071 -19.176 1.00 93.00 99 SER A O 1
ATOM 706 N N . ALA A 1 100 ? 27.206 5.848 -21.330 1.00 96.00 100 ALA A N 1
ATOM 707 C CA . ALA A 1 100 ? 27.914 4.583 -21.485 1.00 96.00 100 ALA A CA 1
ATOM 708 C C . ALA A 1 100 ? 29.435 4.797 -21.454 1.00 96.00 100 ALA A C 1
ATOM 710 O O . ALA A 1 100 ? 29.944 5.835 -21.875 1.00 96.00 100 ALA A O 1
ATOM 711 N N . SER A 1 101 ? 30.154 3.778 -20.999 1.00 94.56 101 SER A N 1
ATOM 712 C CA . SER A 1 101 ? 31.609 3.686 -21.053 1.00 94.56 101 SER A CA 1
ATOM 713 C C . SER A 1 101 ? 32.027 2.261 -21.423 1.00 94.56 101 SER A C 1
ATOM 715 O O . SER A 1 101 ? 31.196 1.362 -21.558 1.00 94.56 101 SER A O 1
ATOM 717 N N . LEU A 1 102 ? 33.334 2.023 -21.546 1.00 95.00 102 LEU A N 1
ATOM 718 C CA . LEU A 1 102 ? 33.869 0.676 -21.770 1.00 95.00 102 LEU A CA 1
ATOM 719 C C . LEU A 1 102 ? 33.626 -0.278 -20.587 1.00 95.00 102 LEU A C 1
ATOM 721 O O . LEU A 1 102 ? 33.717 -1.492 -20.751 1.00 95.00 102 LEU A O 1
ATOM 725 N N . THR A 1 103 ? 33.319 0.253 -19.401 1.00 95.00 103 THR A N 1
ATOM 726 C CA . THR A 1 103 ? 33.129 -0.522 -18.165 1.00 95.00 103 THR A CA 1
ATOM 727 C C . THR A 1 103 ? 31.713 -0.426 -17.596 1.00 95.00 103 THR A C 1
ATOM 729 O O . THR A 1 103 ? 31.359 -1.215 -16.722 1.00 95.00 103 THR A O 1
ATOM 732 N N . ALA A 1 104 ? 30.883 0.496 -18.091 1.00 94.31 104 ALA A N 1
ATOM 733 C CA . ALA A 1 104 ? 29.529 0.728 -17.604 1.00 94.31 104 ALA A CA 1
ATOM 734 C C . ALA A 1 104 ? 28.532 0.917 -18.755 1.00 94.31 104 ALA A C 1
ATOM 736 O O . ALA A 1 104 ? 28.776 1.640 -19.719 1.00 94.31 104 ALA A O 1
ATOM 737 N N . LYS A 1 105 ? 27.361 0.287 -18.633 1.00 94.19 105 LYS A N 1
ATOM 738 C CA . LYS A 1 105 ? 26.255 0.468 -19.582 1.00 94.19 105 LYS A CA 1
ATOM 739 C C . LYS A 1 105 ? 25.598 1.836 -19.375 1.00 94.19 105 LYS A C 1
ATOM 741 O O . LYS A 1 105 ? 25.484 2.294 -18.243 1.00 94.19 105 LYS A O 1
ATOM 746 N N . GLY A 1 106 ? 25.108 2.439 -20.455 1.00 94.44 106 GLY A N 1
ATOM 747 C CA . GLY A 1 106 ? 24.467 3.751 -20.417 1.00 94.44 106 GLY A CA 1
ATOM 748 C C . GLY A 1 106 ? 23.935 4.190 -21.780 1.00 94.44 106 GLY A C 1
ATOM 749 O O . GLY A 1 106 ? 23.807 3.372 -22.693 1.00 94.44 106 GLY A O 1
ATOM 750 N N . THR A 1 107 ? 23.637 5.480 -21.926 1.00 94.69 107 THR A N 1
ATOM 751 C CA . THR A 1 107 ? 23.261 6.083 -23.216 1.00 94.69 107 THR A CA 1
ATOM 752 C C . THR A 1 107 ? 24.477 6.642 -23.952 1.00 94.69 107 THR A C 1
ATOM 754 O O . THR A 1 107 ? 25.456 7.051 -23.329 1.00 94.69 107 THR A O 1
ATOM 757 N N . VAL A 1 108 ? 24.422 6.655 -25.287 1.00 95.62 108 VAL A N 1
ATOM 758 C CA . VAL A 1 108 ? 25.436 7.275 -26.154 1.00 95.62 108 VAL A CA 1
ATOM 759 C C . VAL A 1 108 ? 24.764 8.215 -27.141 1.00 95.62 108 VAL A C 1
ATOM 761 O O . VAL A 1 108 ? 23.671 7.936 -27.636 1.00 95.62 108 VAL A O 1
ATOM 764 N N . GLN A 1 109 ? 25.430 9.318 -27.461 1.00 96.50 109 GLN A N 1
ATOM 765 C CA . GLN A 1 109 ? 25.053 10.160 -28.591 1.00 96.50 109 GLN A CA 1
ATOM 766 C C . GLN A 1 109 ? 25.800 9.685 -29.843 1.00 96.50 109 GLN A C 1
ATOM 768 O O . GLN A 1 109 ? 26.969 9.304 -29.780 1.00 96.50 109 GLN A O 1
ATOM 773 N N . LEU A 1 110 ? 25.121 9.674 -30.991 1.00 97.62 110 LEU A N 1
ATOM 774 C CA . LEU A 1 110 ? 25.716 9.232 -32.252 1.00 97.62 110 LEU A CA 1
ATOM 775 C C . LEU A 1 110 ? 26.395 10.398 -32.973 1.00 97.62 110 LEU A C 1
ATOM 777 O O . LEU A 1 110 ? 25.812 11.472 -33.107 1.00 97.62 110 LEU A O 1
ATOM 781 N N . SER A 1 111 ? 27.592 10.160 -33.511 1.00 97.25 111 SER A N 1
ATOM 782 C CA . SER A 1 111 ? 28.326 11.119 -34.339 1.00 97.25 111 SER A CA 1
ATOM 783 C C . SER A 1 111 ? 28.654 10.545 -35.712 1.00 97.25 111 SER A C 1
ATOM 785 O O . SER A 1 111 ? 28.942 9.362 -35.886 1.00 97.25 111 SER A O 1
ATOM 787 N N . SER A 1 112 ? 28.595 11.403 -36.726 1.00 97.75 112 SER A N 1
ATOM 788 C CA . SER A 1 112 ? 28.968 11.054 -38.101 1.00 97.75 112 SER A CA 1
ATOM 789 C C . SER A 1 112 ? 30.235 11.760 -38.588 1.00 97.75 112 SER A C 1
ATOM 791 O O . SER A 1 112 ? 30.518 11.728 -39.783 1.00 97.75 112 SER A O 1
ATOM 793 N N . ALA A 1 113 ? 30.967 12.418 -37.691 1.00 96.94 113 ALA A N 1
ATOM 794 C CA . ALA A 1 113 ? 32.255 13.018 -38.010 1.00 96.94 113 ALA A CA 1
ATOM 795 C C . ALA A 1 113 ? 33.333 11.929 -38.148 1.00 96.94 113 ALA A C 1
ATOM 797 O O . ALA A 1 113 ? 33.371 10.989 -37.357 1.00 96.94 113 ALA A O 1
ATOM 798 N N . THR A 1 114 ? 34.219 12.065 -39.134 1.00 95.19 114 THR A N 1
ATOM 799 C CA . THR A 1 114 ? 35.358 11.153 -39.363 1.00 95.19 114 THR A CA 1
ATOM 800 C C . THR A 1 114 ? 36.622 11.564 -38.608 1.00 95.19 114 THR A C 1
ATOM 802 O O . THR A 1 114 ? 37.597 10.822 -38.591 1.00 95.19 114 THR A O 1
ATOM 805 N N . ASN A 1 115 ? 36.605 12.739 -37.981 1.00 94.50 115 ASN A N 1
ATOM 806 C CA . ASN A 1 115 ? 37.710 13.347 -37.242 1.00 94.50 115 ASN A CA 1
ATOM 807 C C . ASN A 1 115 ? 37.340 13.634 -35.775 1.00 94.50 115 ASN A C 1
ATOM 809 O O . ASN A 1 115 ? 37.873 14.564 -35.176 1.00 94.50 115 ASN A O 1
ATOM 813 N N . SER A 1 116 ? 36.369 12.907 -35.212 1.00 95.00 116 SER A N 1
ATOM 814 C CA . SER A 1 116 ? 35.990 13.090 -33.811 1.00 95.00 116 SER A CA 1
ATOM 815 C C . SER A 1 116 ? 36.974 12.379 -32.886 1.00 95.00 116 SER A C 1
ATOM 817 O O . SER A 1 116 ? 37.222 11.190 -33.052 1.00 95.00 116 SER A O 1
ATOM 819 N N . ASN A 1 117 ? 37.457 13.093 -31.869 1.00 95.06 117 ASN A N 1
ATOM 820 C CA . ASN A 1 117 ? 38.280 12.541 -30.787 1.00 95.06 117 ASN A CA 1
ATOM 821 C C . ASN A 1 117 ? 37.442 12.213 -29.538 1.00 95.06 117 ASN A C 1
ATOM 823 O O . ASN A 1 117 ? 37.989 12.039 -28.454 1.00 95.06 117 ASN A O 1
ATOM 827 N N . SER A 1 118 ? 36.109 12.218 -29.647 1.00 94.81 118 SER A N 1
ATOM 828 C CA . SER A 1 118 ? 35.242 11.967 -28.500 1.00 94.81 118 SER A CA 1
ATOM 829 C C . SER A 1 118 ? 35.194 10.480 -28.160 1.00 94.81 118 SER A C 1
ATOM 831 O O . SER A 1 118 ? 34.864 9.659 -29.011 1.00 94.81 118 SER A O 1
ATOM 833 N N . GLU A 1 119 ? 35.436 10.155 -26.892 1.00 93.38 119 GLU A N 1
ATOM 834 C CA . GLU A 1 119 ? 35.295 8.796 -26.350 1.00 93.38 119 GLU A CA 1
ATOM 835 C C . GLU A 1 119 ? 33.880 8.504 -25.816 1.00 93.38 119 GLU A C 1
ATOM 837 O O . GLU A 1 119 ? 33.587 7.389 -25.391 1.00 93.38 119 GLU A O 1
ATOM 842 N N . THR A 1 120 ? 32.986 9.499 -25.835 1.00 93.50 120 THR A N 1
ATOM 843 C CA . THR A 1 120 ? 31.605 9.393 -25.326 1.00 93.50 120 THR A CA 1
ATOM 844 C C . THR A 1 120 ? 30.553 9.339 -26.435 1.00 93.50 120 THR A C 1
ATOM 846 O O . THR A 1 120 ? 29.372 9.106 -26.163 1.00 93.50 120 THR A O 1
ATOM 849 N N . LEU A 1 121 ? 30.965 9.542 -27.690 1.00 96.38 121 LEU A N 1
ATOM 850 C CA . LEU A 1 121 ? 30.107 9.461 -28.868 1.00 96.38 121 LEU A CA 1
ATOM 851 C C . LEU A 1 121 ? 30.360 8.157 -29.623 1.00 96.38 121 LEU A C 1
ATOM 853 O O . LEU A 1 121 ? 31.503 7.779 -29.862 1.00 96.38 121 LEU A O 1
ATOM 857 N N . ALA A 1 122 ? 29.294 7.500 -30.075 1.00 96.75 122 ALA A N 1
ATOM 858 C CA . ALA A 1 122 ? 29.423 6.332 -30.941 1.00 96.75 122 ALA A CA 1
ATOM 859 C C . ALA A 1 122 ? 29.451 6.751 -32.419 1.00 96.75 122 ALA A C 1
ATOM 861 O O . ALA A 1 122 ? 28.612 7.534 -32.881 1.00 96.75 122 ALA A O 1
ATOM 862 N N . ALA A 1 123 ? 30.405 6.211 -33.180 1.00 97.50 123 ALA A N 1
ATOM 863 C CA . ALA A 1 123 ? 30.498 6.445 -34.615 1.00 97.50 123 ALA A CA 1
ATOM 864 C C . ALA A 1 123 ? 29.334 5.769 -35.356 1.00 97.50 123 ALA A C 1
ATOM 866 O O . ALA A 1 123 ? 29.043 4.589 -35.167 1.00 97.50 123 ALA A O 1
ATOM 867 N N . THR A 1 124 ? 28.673 6.512 -36.240 1.00 98.06 124 THR A N 1
ATOM 868 C CA . THR A 1 124 ? 27.672 5.939 -37.151 1.00 98.06 124 THR A CA 1
ATOM 869 C C . THR A 1 124 ? 28.336 5.124 -38.268 1.00 98.06 124 THR A C 1
ATOM 871 O O . THR A 1 124 ? 29.479 5.414 -38.641 1.00 98.06 124 THR A O 1
ATOM 874 N N . PRO A 1 125 ? 27.605 4.194 -38.918 1.00 98.31 125 PRO A N 1
ATOM 875 C CA . PRO A 1 125 ? 28.098 3.502 -40.112 1.00 98.31 125 PRO A CA 1
ATOM 876 C C . PRO A 1 125 ? 28.592 4.455 -41.210 1.00 98.31 125 PRO A C 1
ATOM 878 O O . PRO A 1 125 ? 29.532 4.134 -41.932 1.00 98.31 125 PRO A O 1
ATOM 881 N N . ARG A 1 126 ? 28.005 5.659 -41.306 1.00 97.44 126 ARG A N 1
ATOM 882 C CA . ARG A 1 126 ? 28.434 6.708 -42.241 1.00 97.44 126 ARG A CA 1
ATOM 883 C C . ARG A 1 126 ? 29.855 7.197 -41.952 1.00 97.44 126 ARG A C 1
ATOM 885 O O . ARG A 1 126 ? 30.644 7.291 -42.886 1.00 97.44 126 ARG A O 1
ATOM 892 N N . ALA A 1 127 ? 30.178 7.493 -40.691 1.00 97.75 127 ALA A N 1
ATOM 893 C CA . ALA A 1 127 ? 31.530 7.902 -40.302 1.00 97.75 127 ALA A CA 1
ATOM 894 C C . ALA A 1 127 ? 32.545 6.785 -40.562 1.00 97.75 127 ALA A C 1
ATOM 896 O O . ALA A 1 127 ? 33.588 7.031 -41.160 1.00 97.75 127 ALA A O 1
ATOM 897 N N . VAL A 1 128 ? 32.209 5.551 -40.171 1.00 97.62 128 VAL A N 1
ATOM 898 C CA . VAL A 1 128 ? 33.095 4.392 -40.353 1.00 97.62 128 VAL A CA 1
ATOM 899 C C . VAL A 1 128 ? 33.378 4.151 -41.835 1.00 97.62 128 VAL A C 1
ATOM 901 O O . VAL A 1 128 ? 34.537 4.023 -42.223 1.00 97.62 128 VAL A O 1
ATOM 904 N N . LYS A 1 129 ? 32.341 4.165 -42.682 1.00 97.38 129 LYS A N 1
ATOM 905 C CA . LYS A 1 129 ? 32.503 3.996 -44.130 1.00 97.38 129 LYS A CA 1
ATOM 906 C C . LYS A 1 129 ? 33.344 5.113 -44.745 1.00 97.38 129 LYS A C 1
ATOM 908 O O . LYS A 1 129 ? 34.254 4.828 -45.510 1.00 97.38 129 LYS A O 1
ATOM 913 N N . ALA A 1 130 ? 33.075 6.370 -44.398 1.00 97.12 130 ALA A N 1
ATOM 914 C CA . ALA A 1 130 ? 33.825 7.501 -44.939 1.00 97.12 130 ALA A CA 1
ATOM 915 C C . ALA A 1 130 ? 35.312 7.468 -44.536 1.00 97.12 130 ALA A C 1
ATOM 917 O O . ALA A 1 130 ? 36.174 7.765 -45.359 1.00 97.12 130 ALA A O 1
ATOM 918 N N . ALA A 1 131 ? 35.625 7.070 -43.299 1.00 95.75 131 ALA A N 1
ATOM 919 C CA . ALA A 1 131 ? 37.006 6.883 -42.856 1.00 95.75 131 ALA A CA 1
ATOM 920 C C . ALA A 1 131 ? 37.692 5.712 -43.584 1.00 95.75 131 ALA A C 1
ATOM 922 O O . ALA A 1 131 ? 38.842 5.843 -44.003 1.00 95.75 131 ALA A O 1
ATOM 923 N N . TYR A 1 132 ? 36.980 4.596 -43.781 1.00 95.75 132 TYR A N 1
ATOM 924 C CA . TYR A 1 132 ? 37.482 3.441 -44.528 1.00 95.75 132 TYR A CA 1
ATOM 925 C C . TYR A 1 132 ? 37.762 3.778 -45.996 1.00 95.75 132 TYR A C 1
ATOM 927 O O . TYR A 1 132 ? 38.859 3.513 -46.479 1.00 95.75 132 TYR A O 1
ATOM 935 N N . ASP A 1 133 ? 36.813 4.409 -46.692 1.00 95.50 133 ASP A N 1
ATOM 936 C CA . ASP A 1 133 ? 36.971 4.807 -48.095 1.00 95.50 133 ASP A CA 1
ATOM 937 C C . ASP A 1 133 ? 38.149 5.785 -48.255 1.00 95.50 133 ASP A C 1
ATOM 939 O O . ASP A 1 133 ? 38.955 5.656 -49.179 1.00 95.50 133 ASP A O 1
ATOM 943 N N . LEU A 1 134 ? 38.298 6.733 -47.319 1.00 93.75 134 LEU A N 1
ATOM 944 C CA . LEU A 1 134 ? 39.440 7.644 -47.289 1.00 93.75 134 LEU A CA 1
ATOM 945 C C . LEU A 1 134 ? 40.759 6.877 -47.123 1.00 93.75 134 LEU A C 1
ATOM 947 O O . LEU A 1 134 ? 41.686 7.115 -47.894 1.00 93.75 134 LEU A O 1
ATOM 951 N N . ALA A 1 135 ? 40.847 5.939 -46.179 1.00 92.06 135 ALA A N 1
ATOM 952 C CA . ALA A 1 135 ? 42.038 5.112 -45.989 1.00 92.06 135 ALA A CA 1
ATOM 953 C C . ALA A 1 135 ? 42.352 4.254 -47.227 1.00 92.06 135 ALA A C 1
ATOM 955 O O . ALA A 1 135 ? 43.491 4.244 -47.692 1.00 92.06 135 ALA A O 1
ATOM 956 N N . ALA A 1 136 ? 41.342 3.608 -47.814 1.00 89.94 136 ALA A N 1
ATOM 957 C CA . ALA A 1 136 ? 41.483 2.816 -49.033 1.00 89.94 136 ALA A CA 1
ATOM 958 C C . ALA A 1 136 ? 41.976 3.664 -50.219 1.00 89.94 136 ALA A C 1
ATOM 960 O O . ALA A 1 136 ? 42.819 3.208 -50.983 1.00 89.94 136 ALA A O 1
ATOM 961 N N . SER A 1 137 ? 41.529 4.920 -50.337 1.00 89.44 137 SER A N 1
ATOM 962 C CA . SER A 1 137 ? 42.001 5.844 -51.383 1.00 89.44 137 SER A CA 1
ATOM 963 C C . SER A 1 137 ? 43.458 6.300 -51.212 1.00 89.44 137 SER A C 1
ATOM 965 O O . SER A 1 137 ? 44.068 6.784 -52.165 1.00 89.44 137 SER A O 1
ATOM 967 N N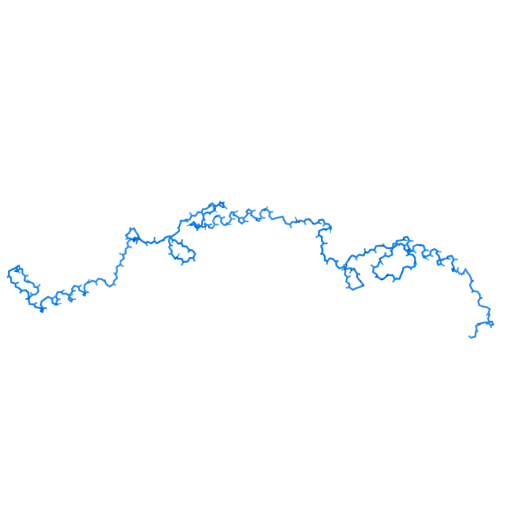 . LYS A 1 138 ? 44.012 6.190 -49.997 1.00 84.94 138 LYS A N 1
ATOM 968 C CA . LYS A 1 138 ? 45.383 6.604 -49.656 1.00 84.94 138 LYS A CA 1
ATOM 969 C C . LYS A 1 138 ? 46.358 5.434 -49.564 1.00 84.94 138 LYS A C 1
ATOM 971 O O . LYS A 1 138 ? 47.564 5.662 -49.631 1.00 84.94 138 LYS A O 1
ATOM 976 N N . ALA A 1 139 ? 45.858 4.207 -49.429 1.00 77.12 139 ALA A N 1
ATOM 977 C CA . ALA A 1 139 ? 46.674 3.007 -49.490 1.00 77.12 139 ALA A CA 1
ATOM 978 C C . ALA A 1 139 ? 47.328 2.909 -50.878 1.00 77.12 139 ALA A C 1
ATOM 980 O O . ALA A 1 139 ? 46.655 2.778 -51.898 1.00 77.12 139 ALA A O 1
ATOM 981 N N . SER A 1 140 ? 48.656 3.007 -50.932 1.00 67.12 140 SER A N 1
ATOM 982 C CA . SER A 1 140 ? 49.416 2.807 -52.166 1.00 67.12 140 SER A CA 1
ATOM 983 C C . SER A 1 140 ? 49.274 1.342 -52.589 1.00 67.12 140 SER A C 1
ATOM 985 O O . SER A 1 140 ? 49.631 0.454 -51.820 1.00 67.12 140 SER A O 1
ATOM 987 N N . ALA A 1 141 ? 48.792 1.066 -53.805 1.00 64.25 141 ALA A N 1
ATOM 988 C CA . ALA A 1 141 ? 48.668 -0.310 -54.312 1.00 64.25 141 ALA A CA 1
ATOM 989 C C . ALA A 1 141 ? 50.028 -1.038 -54.424 1.00 64.25 141 ALA A C 1
ATOM 991 O O . ALA A 1 141 ? 50.084 -2.259 -54.546 1.00 64.25 141 ALA A O 1
ATOM 992 N N . SER A 1 142 ? 51.130 -0.288 -54.367 1.00 61.97 142 SER A N 1
ATOM 993 C CA . SER A 1 142 ? 52.493 -0.788 -54.266 1.00 61.97 142 SER A CA 1
ATOM 994 C C . SER A 1 142 ? 53.339 0.271 -53.563 1.00 61.97 142 SER A C 1
ATOM 996 O O . SER A 1 142 ? 53.365 1.422 -54.000 1.00 61.97 142 SER A O 1
ATOM 998 N N . HIS A 1 143 ? 54.011 -0.094 -52.474 1.00 63.03 143 HIS A N 1
ATOM 999 C CA . HIS A 1 143 ? 55.209 0.624 -52.061 1.00 63.03 143 HIS A CA 1
ATOM 1000 C C . HIS A 1 143 ? 56.383 -0.298 -52.401 1.00 63.03 143 HIS A C 1
ATOM 1002 O O . HIS A 1 143 ? 56.472 -1.425 -51.919 1.00 63.03 143 HIS A O 1
ATOM 1008 N N . THR A 1 144 ? 57.242 0.136 -53.316 1.00 63.69 144 THR A N 1
ATOM 1009 C CA . THR A 1 144 ? 58.495 -0.552 -53.622 1.00 63.69 144 THR A CA 1
ATOM 1010 C C . THR A 1 144 ? 59.597 0.143 -52.842 1.00 63.69 144 THR A C 1
ATOM 1012 O O . THR A 1 144 ? 59.934 1.283 -53.159 1.00 63.69 144 THR A O 1
ATOM 1015 N N . HIS A 1 145 ? 60.161 -0.523 -51.836 1.00 69.75 145 HIS A N 1
ATOM 1016 C CA . HIS A 1 145 ? 61.439 -0.101 -51.272 1.00 69.75 145 HIS A CA 1
ATOM 1017 C C . HIS A 1 145 ? 62.550 -0.570 -52.216 1.00 69.75 145 HIS A C 1
ATOM 1019 O O . HIS A 1 145 ? 62.718 -1.782 -52.387 1.00 69.75 145 HIS A O 1
ATOM 1025 N N . PRO A 1 146 ? 63.298 0.336 -52.870 1.00 73.31 146 PRO A N 1
ATOM 1026 C CA . PRO A 1 146 ? 64.508 -0.081 -53.552 1.00 73.31 146 PRO A CA 1
ATOM 1027 C C . PRO A 1 146 ? 65.476 -0.626 -52.494 1.00 73.31 146 PRO A C 1
ATOM 1029 O O . PRO A 1 146 ? 65.595 -0.077 -51.400 1.00 73.31 146 PRO A O 1
ATOM 1032 N N . TRP A 1 147 ? 66.143 -1.737 -52.808 1.00 68.94 147 TRP A N 1
ATOM 1033 C CA . TRP A 1 147 ? 67.000 -2.473 -51.868 1.00 68.94 147 TRP A CA 1
ATOM 1034 C C . TRP A 1 147 ? 68.039 -1.567 -51.179 1.00 68.94 147 TRP A C 1
ATOM 1036 O O . TRP A 1 147 ? 68.349 -1.747 -50.009 1.00 68.94 147 TRP A O 1
ATOM 1046 N N . ASN A 1 148 ? 68.515 -0.529 -51.872 1.00 77.62 148 ASN A N 1
ATOM 1047 C CA . ASN A 1 148 ? 69.472 0.456 -51.357 1.00 77.62 148 ASN A CA 1
ATOM 1048 C C . ASN A 1 148 ? 68.919 1.423 -50.286 1.00 77.62 148 ASN A C 1
ATOM 1050 O O . ASN A 1 148 ? 69.670 2.271 -49.813 1.00 77.62 148 ASN A O 1
ATOM 1054 N N . GLN A 1 149 ? 67.635 1.333 -49.934 1.00 69.94 149 GLN A N 1
ATOM 1055 C CA . GLN A 1 149 ? 66.986 2.113 -48.872 1.00 69.94 149 GLN A CA 1
ATOM 1056 C C . GLN A 1 149 ? 66.556 1.247 -47.677 1.00 69.94 149 GLN A C 1
ATOM 1058 O O . GLN A 1 149 ? 65.973 1.766 -46.728 1.00 69.94 149 GLN A O 1
ATOM 1063 N N . ILE A 1 150 ? 66.832 -0.061 -47.717 1.00 68.56 150 ILE A N 1
ATOM 1064 C CA . ILE A 1 150 ? 66.620 -0.988 -46.603 1.00 68.56 150 ILE A CA 1
ATOM 1065 C C . ILE A 1 150 ? 67.972 -1.146 -45.894 1.00 68.56 150 ILE A C 1
ATOM 1067 O O . ILE A 1 150 ? 68.736 -2.061 -46.190 1.00 68.56 150 ILE A O 1
ATOM 1071 N N . THR A 1 151 ? 68.295 -0.197 -45.018 1.00 62.31 151 THR A N 1
ATOM 1072 C CA . THR A 1 151 ? 69.417 -0.279 -44.063 1.00 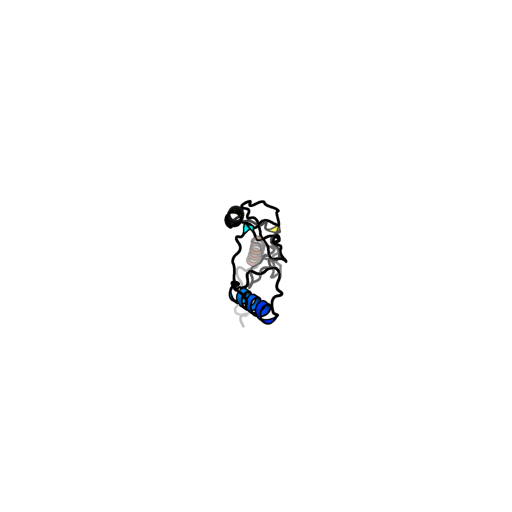62.31 151 THR A CA 1
ATOM 1073 C C . THR A 1 151 ? 68.901 -0.554 -42.670 1.00 62.31 151 THR A C 1
ATOM 1075 O O . THR A 1 151 ? 67.947 0.154 -42.277 1.00 62.31 151 THR A O 1
#

Foldseek 3Di:
DLPDPDPPDDDDPVSVVVVVVVVVVPDDPDDDDDPVPDPDFDQDDPVDDGDAAADLDLPDPDRRHDYDPNSVVVVVVVVVVPPDPDDDDDPVVDPDFDQDAPVDDGDAAEDDDLPDPDRRHHYDPNSVVVVVVVVVVVPDPDDDDDPVNPD

Organism: Escherichia coli (NCBI:txid562)